Protein AF-A0A932HRV7-F1 (afdb_monomer_lite)

Structure (mmCIF, N/CA/C/O backbone):
data_AF-A0A932HRV7-F1
#
_entry.id   AF-A0A932HRV7-F1
#
loop_
_atom_site.group_PDB
_atom_site.id
_atom_site.type_symbol
_atom_site.label_atom_id
_atom_site.label_alt_id
_atom_site.label_comp_id
_atom_site.label_asym_id
_atom_site.label_entity_id
_atom_site.label_seq_id
_atom_site.pdbx_PDB_ins_code
_atom_site.Cartn_x
_atom_site.Cartn_y
_atom_site.Cartn_z
_atom_site.occupancy
_atom_site.B_iso_or_equiv
_atom_site.auth_seq_id
_atom_site.auth_comp_id
_atom_site.auth_asym_id
_atom_site.auth_atom_id
_atom_site.pdbx_PDB_model_num
ATOM 1 N N . MET A 1 1 ? 27.704 -60.668 31.002 1.00 41.03 1 MET A N 1
ATOM 2 C CA . MET A 1 1 ? 28.162 -60.259 29.652 1.00 41.03 1 MET A CA 1
ATOM 3 C C . MET A 1 1 ? 26.976 -60.479 28.718 1.00 41.03 1 MET A C 1
ATOM 5 O O . MET A 1 1 ? 26.581 -61.619 28.575 1.00 41.03 1 MET A O 1
ATOM 9 N N . ARG A 1 2 ? 26.228 -59.488 28.225 1.00 37.44 2 ARG A N 1
ATOM 10 C CA . ARG A 1 2 ? 26.563 -58.212 27.566 1.00 37.44 2 ARG A CA 1
ATOM 11 C C . ARG A 1 2 ? 25.611 -57.104 28.062 1.00 37.44 2 ARG A C 1
ATOM 13 O O . ARG A 1 2 ? 24.421 -57.351 28.184 1.00 37.44 2 ARG A O 1
ATOM 20 N N . LEU A 1 3 ? 26.151 -56.048 28.670 1.00 34.12 3 LEU A N 1
ATOM 21 C CA . LEU A 1 3 ? 26.349 -54.685 28.135 1.00 34.12 3 LEU A CA 1
ATOM 22 C C . LEU A 1 3 ? 25.067 -53.930 27.733 1.00 34.12 3 LEU A C 1
ATOM 24 O O . LEU A 1 3 ? 24.557 -54.061 26.626 1.00 34.12 3 LEU A O 1
ATOM 28 N N . SER A 1 4 ? 24.642 -53.095 28.687 1.00 37.41 4 SER A N 1
ATOM 29 C CA . SER A 1 4 ? 23.818 -51.896 28.537 1.00 37.41 4 SER A CA 1
ATOM 30 C C . SER A 1 4 ? 24.543 -50.855 27.676 1.00 37.41 4 SER A C 1
ATOM 32 O O . SER A 1 4 ? 25.735 -50.623 27.880 1.00 37.41 4 SER A O 1
ATOM 34 N N . PHE A 1 5 ? 23.824 -50.211 26.756 1.00 36.81 5 PHE A N 1
ATOM 35 C CA . PHE A 1 5 ? 24.281 -49.004 26.070 1.00 36.81 5 PHE A CA 1
ATOM 36 C C . PHE A 1 5 ? 23.293 -47.869 26.332 1.00 36.81 5 PHE A C 1
ATOM 38 O O . PHE A 1 5 ? 22.259 -47.744 25.682 1.00 36.81 5 PHE A O 1
ATOM 45 N N . ILE A 1 6 ? 23.660 -47.040 27.305 1.00 42.03 6 ILE A N 1
ATOM 46 C CA . ILE A 1 6 ? 23.176 -45.672 27.492 1.00 42.03 6 ILE A CA 1
ATOM 47 C C . ILE A 1 6 ? 23.583 -44.878 26.246 1.00 42.03 6 ILE A C 1
ATOM 49 O O . ILE A 1 6 ? 24.764 -44.875 25.901 1.00 42.03 6 ILE A O 1
ATOM 53 N N . HIS A 1 7 ? 22.639 -44.210 25.579 1.00 36.66 7 HIS A N 1
ATOM 54 C CA . HIS A 1 7 ? 22.965 -43.195 24.578 1.00 36.66 7 HIS A CA 1
ATOM 55 C C . HIS A 1 7 ? 22.488 -41.816 25.026 1.00 36.66 7 HIS A C 1
ATOM 57 O O . HIS A 1 7 ? 21.349 -41.601 25.434 1.00 36.66 7 HIS A O 1
ATOM 63 N N . ILE A 1 8 ? 23.478 -40.937 24.986 1.00 40.72 8 ILE A N 1
ATOM 64 C CA . ILE A 1 8 ? 23.584 -39.561 25.444 1.00 40.72 8 ILE A CA 1
ATOM 65 C C . ILE A 1 8 ? 22.616 -38.630 24.702 1.00 40.72 8 ILE A C 1
ATOM 67 O O . ILE A 1 8 ? 22.466 -38.699 23.485 1.00 40.72 8 ILE A O 1
ATOM 71 N N . LEU A 1 9 ? 22.013 -37.719 25.465 1.00 33.16 9 LEU A N 1
ATOM 72 C CA . LEU A 1 9 ? 21.286 -36.545 24.993 1.00 33.16 9 LEU A CA 1
ATOM 73 C C . LEU A 1 9 ? 22.275 -35.548 24.358 1.00 33.16 9 LEU A C 1
ATOM 75 O O . LEU A 1 9 ? 23.215 -35.124 25.029 1.00 33.16 9 LEU A O 1
ATOM 79 N N . ILE A 1 10 ? 22.051 -35.126 23.110 1.00 40.44 10 ILE A N 1
ATOM 80 C CA . ILE A 1 10 ? 22.691 -33.925 22.548 1.00 40.44 10 ILE A CA 1
ATOM 81 C C . ILE A 1 10 ? 21.598 -32.900 22.261 1.00 40.44 10 ILE A C 1
ATOM 83 O O . ILE A 1 10 ? 20.776 -33.068 21.364 1.00 40.44 10 ILE A O 1
ATOM 87 N N . VAL A 1 11 ? 21.600 -31.836 23.060 1.00 38.78 11 VAL A N 1
ATOM 88 C CA . VAL A 1 11 ? 20.807 -30.626 22.849 1.00 38.78 11 VAL A CA 1
ATOM 89 C C . VAL A 1 11 ? 21.551 -29.771 21.827 1.00 38.78 11 VAL A C 1
ATOM 91 O O . VAL A 1 11 ? 22.621 -29.250 22.134 1.00 38.78 11 VAL A O 1
ATOM 94 N N . PHE A 1 12 ? 21.000 -29.596 20.626 1.00 40.28 12 PHE A N 1
ATOM 95 C CA . PHE A 1 12 ? 21.433 -28.517 19.739 1.00 40.28 12 PHE A CA 1
ATOM 96 C C . PHE A 1 12 ? 20.556 -27.291 19.986 1.00 40.28 12 PHE A C 1
ATOM 98 O O . PHE A 1 12 ? 19.442 -27.175 19.480 1.00 40.28 12 PHE A O 1
ATOM 105 N N . SER A 1 13 ? 21.091 -26.377 20.796 1.00 42.91 13 SER A N 1
ATOM 106 C CA . SER A 1 13 ? 20.715 -24.968 20.764 1.00 42.91 13 SER A CA 1
ATOM 107 C C . SER A 1 13 ? 21.171 -24.397 19.423 1.00 42.91 13 SER A C 1
ATOM 109 O O . SER A 1 13 ? 22.366 -24.204 19.208 1.00 42.91 13 SER A O 1
ATOM 111 N N . ASN A 1 14 ? 20.228 -24.147 18.517 1.00 35.28 14 ASN A N 1
ATOM 112 C CA . ASN A 1 14 ? 20.452 -23.276 17.372 1.00 35.28 14 ASN A CA 1
ATOM 113 C C . ASN A 1 14 ? 19.801 -21.930 17.681 1.00 35.28 14 ASN A C 1
ATOM 115 O O . ASN A 1 14 ? 18.660 -21.663 17.313 1.00 35.28 14 ASN A O 1
ATOM 119 N N . ILE A 1 15 ? 20.562 -21.083 18.373 1.00 49.09 15 ILE A N 1
ATOM 120 C CA . ILE A 1 15 ? 20.409 -19.634 18.276 1.00 49.09 15 ILE A CA 1
ATOM 121 C C . ILE A 1 15 ? 20.825 -19.282 16.845 1.00 49.09 15 ILE A C 1
ATOM 123 O O . ILE A 1 15 ? 22.014 -19.146 16.559 1.00 49.09 15 ILE A O 1
ATOM 127 N N . LEU A 1 16 ? 19.859 -19.195 15.925 1.00 43.19 16 LEU A N 1
ATOM 128 C CA . LEU A 1 16 ? 20.092 -18.495 14.668 1.00 43.19 16 LEU A CA 1
ATOM 129 C C . LEU A 1 16 ? 19.888 -17.003 14.906 1.00 43.19 16 LEU A C 1
ATOM 131 O O . LEU A 1 16 ? 18.821 -16.533 15.291 1.00 43.19 16 LEU A O 1
ATOM 135 N N . SER A 1 17 ? 20.981 -16.295 14.675 1.00 48.59 17 SER A N 1
ATOM 136 C CA . SER A 1 17 ? 21.133 -14.856 14.675 1.00 48.59 17 SER A CA 1
ATOM 137 C C . SER A 1 17 ? 20.094 -14.148 13.805 1.00 48.59 17 SER A C 1
ATOM 139 O O . SER A 1 17 ? 20.155 -14.192 12.576 1.00 48.59 17 SER A O 1
ATOM 141 N N . GLY A 1 18 ? 19.228 -13.386 14.452 1.00 43.19 18 GLY A N 1
ATOM 142 C CA . GLY A 1 18 ? 18.680 -12.151 13.921 1.00 43.19 18 GLY A CA 1
ATOM 143 C C . GLY A 1 18 ? 18.801 -11.136 15.041 1.00 43.19 18 GLY A C 1
ATOM 144 O O . GLY A 1 18 ? 18.287 -11.361 16.128 1.00 43.19 18 GLY A O 1
ATOM 145 N N . GLN A 1 19 ? 19.556 -10.063 14.835 1.00 41.31 19 GLN A N 1
ATOM 146 C CA . GLN A 1 19 ? 19.488 -8.910 15.723 1.00 41.31 19 GLN A CA 1
ATOM 147 C C . GLN A 1 19 ? 18.053 -8.382 15.658 1.00 41.31 19 GLN A C 1
ATOM 149 O O . GLN A 1 19 ? 17.710 -7.648 14.729 1.00 41.31 19 GLN A O 1
ATOM 154 N N . ASP A 1 20 ? 17.225 -8.776 16.623 1.00 39.19 20 ASP A N 1
ATOM 155 C CA . ASP A 1 20 ? 15.957 -8.126 16.908 1.00 39.19 20 ASP A CA 1
ATOM 156 C C . ASP A 1 20 ? 16.284 -6.671 17.231 1.00 39.19 20 ASP A C 1
ATOM 158 O O . ASP A 1 20 ? 16.658 -6.307 18.349 1.00 39.19 20 ASP A O 1
ATOM 162 N N . ARG A 1 21 ? 16.202 -5.807 16.215 1.00 47.66 21 ARG A N 1
ATOM 163 C CA . ARG A 1 21 ? 16.098 -4.371 16.440 1.00 47.66 21 ARG A CA 1
ATOM 164 C C . ARG A 1 21 ? 14.818 -4.240 17.241 1.00 47.66 21 ARG A C 1
ATOM 166 O O . ARG A 1 21 ? 13.751 -4.384 16.654 1.00 47.66 21 ARG A O 1
ATOM 173 N N . VAL A 1 22 ? 14.934 -4.061 18.559 1.00 46.44 22 VAL A N 1
ATOM 174 C CA . VAL A 1 22 ? 13.803 -3.867 19.470 1.00 46.44 22 VAL A CA 1
ATOM 175 C C . VAL A 1 22 ? 12.969 -2.734 18.896 1.00 46.44 22 VAL A C 1
ATOM 177 O O . VAL A 1 22 ? 13.271 -1.551 19.055 1.00 46.44 22 VAL A O 1
ATOM 180 N N . HIS A 1 23 ? 11.950 -3.110 18.140 1.00 52.62 23 HIS A N 1
ATOM 181 C CA . HIS A 1 23 ? 10.980 -2.186 17.633 1.00 52.62 23 HIS A CA 1
ATOM 182 C C . HIS A 1 23 ? 10.103 -1.908 18.836 1.00 52.62 23 HIS A C 1
ATOM 184 O O . HIS A 1 23 ? 9.359 -2.780 19.272 1.00 52.62 23 HIS A O 1
ATOM 190 N N . ARG A 1 24 ? 10.313 -0.751 19.468 1.00 57.44 24 ARG A N 1
ATOM 191 C CA . ARG A 1 24 ? 9.571 -0.357 20.661 1.00 57.44 24 ARG A CA 1
ATOM 192 C C . ARG A 1 24 ? 8.092 -0.296 20.285 1.00 57.44 24 ARG A C 1
ATOM 194 O O . ARG A 1 24 ? 7.644 0.697 19.723 1.00 57.44 24 ARG A O 1
ATOM 201 N N . SER A 1 25 ? 7.363 -1.373 20.538 1.00 59.09 25 SER A N 1
ATOM 202 C CA . SER A 1 25 ? 5.916 -1.410 20.436 1.00 59.09 25 SER A CA 1
ATOM 203 C C . SER A 1 25 ? 5.322 -0.831 21.718 1.00 59.09 25 SER A C 1
ATOM 205 O O . SER A 1 25 ? 5.885 -0.988 22.806 1.00 59.09 25 SER A O 1
ATOM 207 N N . THR A 1 26 ? 4.189 -0.146 21.614 1.00 69.00 26 THR A N 1
ATOM 208 C CA . THR A 1 26 ? 3.344 0.163 22.770 1.00 69.00 26 THR A CA 1
ATOM 209 C C . THR A 1 26 ? 2.849 -1.148 23.408 1.00 69.00 26 THR A C 1
ATOM 211 O O . THR A 1 26 ? 2.988 -2.214 22.797 1.00 69.00 26 THR A O 1
ATOM 214 N N . PRO A 1 27 ? 2.261 -1.117 24.620 1.00 64.25 27 PRO A N 1
ATOM 215 C CA . PRO A 1 27 ? 1.633 -2.300 25.222 1.00 64.25 27 PRO A CA 1
ATOM 216 C C . PRO A 1 27 ? 0.632 -3.015 24.298 1.00 64.25 27 PRO A C 1
ATOM 218 O O . PRO A 1 27 ? 0.443 -4.220 24.418 1.00 64.25 27 PRO A O 1
ATOM 221 N N . ASP A 1 28 ? 0.069 -2.287 23.332 1.00 75.75 28 ASP A N 1
ATOM 222 C CA . ASP A 1 28 ? -0.905 -2.787 22.361 1.00 75.75 28 ASP A CA 1
ATOM 223 C C . ASP A 1 28 ? -0.258 -3.345 21.075 1.00 75.75 28 ASP A C 1
ATOM 225 O O . ASP A 1 28 ? -0.951 -3.625 20.099 1.00 75.75 28 ASP A O 1
ATOM 229 N N . GLY A 1 29 ? 1.073 -3.481 21.035 1.00 85.81 29 GLY A N 1
ATOM 230 C CA . GLY A 1 29 ? 1.811 -4.004 19.880 1.00 85.81 29 GLY A CA 1
ATOM 231 C C . GLY A 1 29 ? 2.031 -2.992 18.749 1.00 85.81 29 GLY A C 1
ATOM 232 O O . GLY A 1 29 ? 2.619 -3.342 17.728 1.00 85.81 29 GLY A O 1
ATOM 233 N N . ILE A 1 30 ? 1.607 -1.736 18.918 1.00 88.94 30 ILE A N 1
ATOM 234 C CA . ILE A 1 30 ? 1.698 -0.702 17.880 1.00 88.94 30 ILE A CA 1
ATOM 235 C C . ILE A 1 30 ? 3.108 -0.085 17.874 1.00 88.94 30 ILE A C 1
ATOM 237 O O . ILE A 1 30 ? 3.586 0.328 18.932 1.00 88.94 30 ILE A O 1
ATOM 241 N N . PRO A 1 31 ? 3.781 0.027 16.715 1.00 90.69 31 PRO A N 1
ATOM 242 C CA . PRO A 1 31 ? 5.024 0.778 16.551 1.00 90.69 31 PRO A CA 1
ATOM 243 C C . PRO A 1 31 ? 5.007 2.160 17.212 1.00 90.69 31 PRO A C 1
ATOM 245 O O . PRO A 1 31 ? 4.150 2.982 16.899 1.00 90.69 31 PRO A O 1
ATOM 248 N N . ALA A 1 32 ? 5.987 2.468 18.068 1.00 90.06 32 ALA A N 1
ATOM 249 C CA . ALA A 1 32 ? 6.081 3.793 18.692 1.00 90.06 32 ALA A CA 1
ATOM 250 C C . ALA A 1 32 ? 6.315 4.937 17.686 1.00 90.06 32 ALA A C 1
ATOM 252 O O . ALA A 1 32 ? 6.085 6.095 18.023 1.00 90.06 32 ALA A O 1
ATOM 253 N N . ASP A 1 33 ? 6.796 4.629 16.479 1.00 89.88 33 ASP A N 1
ATOM 254 C CA . ASP A 1 33 ? 7.017 5.598 15.405 1.00 89.88 33 ASP A CA 1
ATOM 255 C C . ASP A 1 33 ? 5.954 5.539 14.297 1.00 89.88 33 ASP A C 1
ATOM 257 O O . ASP A 1 33 ? 6.141 6.175 13.263 1.00 89.88 33 ASP A O 1
ATOM 261 N N . LEU A 1 34 ? 4.853 4.801 14.488 1.00 91.00 34 LEU A N 1
ATOM 262 C CA . LEU A 1 34 ? 3.672 4.941 13.637 1.00 91.00 34 LEU A CA 1
ATOM 263 C C . LEU A 1 34 ? 2.926 6.226 14.039 1.00 91.00 34 LEU A C 1
ATOM 265 O O . LEU A 1 34 ? 2.446 6.309 15.173 1.00 91.00 34 LEU A O 1
ATOM 269 N N . PRO A 1 35 ? 2.779 7.219 13.142 1.00 88.62 35 PRO A N 1
ATOM 270 C CA . PRO A 1 35 ? 1.944 8.380 13.416 1.00 88.62 35 PRO A CA 1
ATOM 271 C C . PRO A 1 35 ? 0.482 7.945 13.550 1.00 88.62 35 PRO A C 1
ATOM 273 O O . PRO A 1 35 ? -0.074 7.354 12.625 1.00 88.62 35 PRO A O 1
ATOM 276 N N . LEU A 1 36 ? -0.138 8.242 14.693 1.00 89.94 36 LEU A N 1
ATOM 277 C CA . LEU A 1 36 ? -1.551 7.956 14.934 1.00 89.94 36 LEU A CA 1
ATOM 278 C C . LEU A 1 36 ? -2.403 9.208 14.692 1.00 89.94 36 LEU A C 1
ATOM 280 O O . LEU A 1 36 ? -1.989 10.308 15.073 1.00 89.94 36 LEU A O 1
ATOM 284 N N . PRO A 1 37 ? -3.592 9.070 14.082 1.00 90.00 37 PRO A N 1
ATOM 285 C CA . PRO A 1 37 ? -4.505 10.188 13.918 1.00 90.00 37 PRO A CA 1
ATOM 286 C C . PRO A 1 37 ? -5.092 10.620 15.266 1.00 90.00 37 PRO A C 1
ATOM 288 O O . PRO A 1 37 ? -5.396 9.798 16.130 1.00 90.00 37 PRO A O 1
ATOM 291 N N . THR A 1 38 ? -5.333 11.921 15.410 1.00 90.88 38 THR A N 1
ATOM 292 C CA . THR A 1 38 ? -6.146 12.462 16.505 1.00 90.88 38 THR A CA 1
ATOM 293 C C . THR A 1 38 ? -7.578 12.633 16.018 1.00 90.88 38 THR A C 1
ATOM 295 O O . THR A 1 38 ? -7.842 13.451 15.136 1.00 90.88 38 THR A O 1
ATOM 298 N N . ILE A 1 39 ? -8.519 11.898 16.609 1.00 89.19 39 ILE A N 1
ATOM 299 C CA . ILE A 1 39 ? -9.945 12.059 16.311 1.00 89.19 39 ILE A CA 1
ATOM 300 C C . ILE A 1 39 ? -10.475 13.291 17.051 1.00 89.19 39 ILE A C 1
ATOM 302 O O . ILE A 1 39 ? -10.635 13.281 18.268 1.00 89.19 39 ILE A O 1
ATOM 306 N N . THR A 1 40 ? -10.747 14.370 16.316 1.00 92.19 40 THR A N 1
ATOM 307 C CA . THR A 1 40 ? -11.280 15.630 16.873 1.00 92.19 40 THR A CA 1
ATOM 308 C C . THR A 1 40 ? -12.804 15.701 16.843 1.00 92.19 40 THR A C 1
ATOM 310 O O . THR A 1 40 ? -13.409 16.547 17.497 1.00 92.19 40 THR A O 1
ATOM 313 N N . THR A 1 41 ? -13.457 14.833 16.072 1.00 89.00 41 THR A N 1
ATOM 314 C CA . THR A 1 41 ? -14.915 14.731 15.989 1.00 89.00 41 THR A CA 1
ATOM 315 C C . THR A 1 41 ? -15.288 13.289 15.687 1.00 89.00 41 THR A C 1
ATOM 317 O O . THR A 1 41 ? -14.872 12.747 14.669 1.00 89.00 41 THR A O 1
ATOM 320 N N . LEU A 1 42 ? -16.103 12.688 16.554 1.00 85.38 42 LEU A N 1
ATOM 321 C CA . LEU A 1 42 ? -16.666 11.355 16.363 1.00 85.38 42 LEU A CA 1
ATOM 322 C C . LEU A 1 42 ? -18.194 11.474 16.353 1.00 85.38 42 LEU A C 1
ATOM 324 O O . LEU A 1 42 ? -18.798 11.944 17.317 1.00 85.38 42 LEU A O 1
ATOM 328 N N . LYS A 1 43 ? -18.812 11.104 15.233 1.00 87.38 43 LYS A N 1
ATOM 329 C CA . LYS A 1 43 ? -20.270 11.070 15.032 1.00 87.38 43 LYS A CA 1
ATOM 330 C C . LYS A 1 43 ? -20.661 9.688 14.509 1.00 87.38 43 LYS A C 1
ATOM 332 O O . LYS A 1 43 ? -19.809 8.817 14.381 1.00 87.38 43 LYS A O 1
ATOM 337 N N . SER A 1 44 ? -21.938 9.490 14.183 1.00 86.31 44 SER A N 1
ATOM 338 C CA . SER A 1 44 ? -22.352 8.316 13.411 1.00 86.31 44 SER A CA 1
ATOM 339 C C . SER A 1 44 ? -21.690 8.369 12.028 1.00 86.31 44 SER A C 1
ATOM 341 O O . SER A 1 44 ? -22.015 9.233 11.213 1.00 86.31 44 SER A O 1
ATOM 343 N N . THR A 1 45 ? -20.706 7.499 11.810 1.00 82.56 45 THR A N 1
ATOM 344 C CA . THR A 1 45 ? -20.051 7.264 10.518 1.00 82.56 45 THR A CA 1
ATOM 345 C C . THR A 1 45 ? -20.622 6.000 9.884 1.00 82.56 45 THR A C 1
ATOM 347 O O . THR A 1 45 ? -21.234 5.180 10.569 1.00 82.56 45 THR A O 1
ATOM 350 N N . ALA A 1 46 ? -20.410 5.823 8.579 1.00 87.06 46 ALA A N 1
ATOM 351 C CA . ALA A 1 46 ? -20.643 4.525 7.957 1.00 87.06 46 ALA A CA 1
ATOM 352 C C . ALA A 1 46 ? -19.762 3.452 8.623 1.00 87.06 46 ALA A C 1
ATOM 354 O O . ALA A 1 46 ? -18.676 3.751 9.132 1.00 87.06 46 ALA A O 1
ATOM 355 N N . GLU A 1 47 ? -20.232 2.207 8.632 1.00 89.31 47 GLU A N 1
ATOM 356 C CA . GLU A 1 47 ? -19.398 1.072 9.023 1.00 89.31 47 GLU A CA 1
ATOM 357 C C . GLU A 1 47 ? -18.257 0.876 8.018 1.00 89.31 47 GLU A C 1
ATOM 359 O O . GLU A 1 47 ? -18.400 1.185 6.833 1.00 89.31 47 GLU A O 1
ATOM 364 N N . GLY A 1 48 ? -17.127 0.348 8.490 1.00 91.75 48 GLY A N 1
ATOM 365 C CA . GLY A 1 48 ? -16.014 -0.026 7.628 1.00 91.75 48 GLY A CA 1
ATOM 366 C C . GLY A 1 48 ? -14.650 0.297 8.217 1.00 91.75 48 GLY A C 1
ATOM 367 O O . GLY A 1 48 ? -14.480 0.451 9.428 1.00 91.75 48 GLY A O 1
ATOM 368 N N . TYR A 1 49 ? -13.680 0.367 7.312 1.00 95.38 49 TYR A N 1
ATOM 369 C CA . TYR A 1 49 ? -12.281 0.616 7.610 1.00 95.38 49 TYR A CA 1
ATOM 370 C C . TYR A 1 49 ? -11.756 1.785 6.784 1.00 95.38 49 TYR A C 1
ATOM 372 O O . TYR A 1 49 ? -12.217 2.036 5.670 1.00 95.38 49 TYR A O 1
ATOM 380 N N . ILE A 1 50 ? -10.748 2.463 7.320 1.00 95.56 50 ILE A N 1
ATOM 381 C CA . ILE A 1 50 ? -10.045 3.551 6.644 1.00 95.56 50 ILE A CA 1
ATOM 382 C C . ILE A 1 50 ? -8.682 3.025 6.208 1.00 95.56 50 ILE A C 1
ATOM 384 O O . ILE A 1 50 ? -7.856 2.672 7.049 1.00 95.56 50 ILE A O 1
ATOM 388 N N . PHE A 1 51 ? -8.445 2.990 4.901 1.00 97.12 51 PHE A N 1
ATOM 389 C CA . PHE A 1 51 ? -7.171 2.592 4.307 1.00 97.12 51 PHE A CA 1
ATOM 390 C C . PHE A 1 51 ? -6.327 3.838 4.070 1.00 97.12 51 PHE A C 1
ATOM 392 O O . PHE A 1 51 ? -6.801 4.809 3.481 1.00 97.12 51 PHE A O 1
ATOM 399 N N . ALA A 1 52 ? -5.093 3.833 4.564 1.00 96.50 52 ALA A N 1
ATOM 400 C CA . ALA A 1 52 ? -4.206 4.976 4.445 1.00 96.50 52 ALA A CA 1
ATOM 401 C C . ALA A 1 52 ? -2.757 4.545 4.243 1.00 96.50 52 ALA A C 1
ATOM 403 O O . ALA A 1 52 ? -2.217 3.721 4.984 1.00 96.50 52 ALA A O 1
ATOM 404 N N . ALA A 1 53 ? -2.102 5.179 3.278 1.00 96.00 53 ALA A N 1
ATOM 405 C CA . ALA A 1 53 ? -0.657 5.276 3.284 1.00 96.00 53 ALA A CA 1
ATOM 406 C C . ALA A 1 53 ? -0.280 6.485 4.148 1.00 96.00 53 ALA A C 1
ATOM 408 O O . ALA A 1 53 ? -0.817 7.576 3.964 1.00 96.00 53 ALA A O 1
ATOM 409 N N . VAL A 1 54 ? 0.630 6.290 5.095 1.00 95.00 54 VAL A N 1
ATOM 410 C CA . VAL A 1 54 ? 1.228 7.348 5.910 1.00 95.00 54 VAL A CA 1
ATOM 411 C C . VAL A 1 54 ? 2.634 7.585 5.356 1.00 95.00 54 VAL A C 1
ATOM 413 O O . VAL A 1 54 ? 3.575 6.906 5.786 1.00 95.00 54 VAL A O 1
ATOM 416 N N . PRO A 1 55 ? 2.782 8.463 4.344 1.00 91.12 55 PRO A N 1
ATOM 417 C CA . PRO A 1 55 ? 4.061 8.692 3.699 1.00 91.12 55 PRO A CA 1
ATOM 418 C C . PRO A 1 55 ? 5.004 9.458 4.623 1.00 91.12 55 PRO A C 1
ATOM 420 O O . PRO A 1 55 ? 4.597 10.330 5.393 1.00 91.12 55 PRO A O 1
ATOM 423 N N . TYR A 1 56 ? 6.292 9.180 4.477 1.00 87.00 56 TYR A N 1
ATOM 424 C CA . TYR A 1 56 ? 7.358 9.984 5.047 1.00 87.00 56 TYR A CA 1
ATOM 425 C C . TYR A 1 56 ? 8.175 10.616 3.918 1.00 87.00 56 TYR A C 1
ATOM 427 O O . TYR A 1 56 ? 8.836 9.918 3.148 1.00 87.00 56 TYR A O 1
ATOM 435 N N . TRP A 1 57 ? 8.120 11.945 3.814 1.00 83.06 57 TRP A N 1
ATOM 436 C CA . TRP A 1 57 ? 8.822 12.728 2.793 1.00 83.06 57 TRP A CA 1
ATOM 437 C C . TRP A 1 57 ? 10.185 13.183 3.325 1.00 83.06 57 TRP A C 1
ATOM 439 O O . TRP A 1 57 ? 10.379 14.334 3.708 1.00 83.06 57 TRP A O 1
ATOM 449 N N . GLY A 1 58 ? 11.120 12.239 3.421 1.00 79.25 58 GLY A N 1
ATOM 450 C CA . GLY A 1 58 ? 12.462 12.452 3.959 1.00 79.25 58 GLY A CA 1
ATOM 451 C C . GLY A 1 58 ? 13.176 11.128 4.221 1.00 79.25 58 GLY A C 1
ATOM 452 O O . GLY A 1 58 ? 12.819 10.094 3.6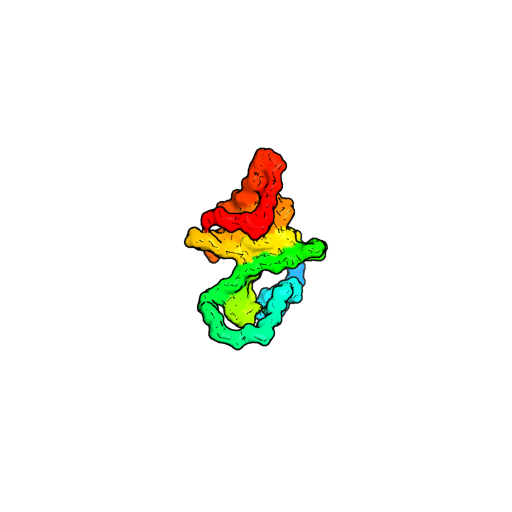64 1.00 79.25 58 GLY A O 1
ATOM 453 N N . THR A 1 59 ? 14.169 11.127 5.108 1.00 68.62 59 THR A N 1
ATOM 454 C CA . THR A 1 59 ? 14.805 9.890 5.583 1.00 68.62 59 THR A CA 1
ATOM 455 C C . THR A 1 59 ? 13.977 9.258 6.701 1.00 68.62 59 THR A C 1
ATOM 457 O O . THR A 1 59 ? 14.099 9.644 7.863 1.00 68.62 59 THR A O 1
ATOM 460 N N . GLY A 1 60 ? 13.120 8.299 6.364 1.00 74.44 60 GLY A N 1
ATOM 461 C CA . GLY A 1 60 ? 12.271 7.608 7.331 1.00 74.44 60 GLY A CA 1
ATOM 462 C C . GLY A 1 60 ? 11.495 6.464 6.693 1.00 74.44 60 GLY A C 1
ATOM 463 O O . GLY A 1 60 ? 11.653 6.178 5.510 1.00 74.44 60 GLY A O 1
ATOM 464 N N . ASN A 1 61 ? 10.675 5.793 7.496 1.00 85.12 61 ASN A N 1
ATOM 465 C CA . ASN A 1 61 ? 9.824 4.706 7.022 1.00 85.12 61 ASN A CA 1
ATOM 466 C C . ASN A 1 61 ? 8.412 5.237 6.803 1.00 85.12 61 ASN A C 1
ATOM 468 O O . ASN A 1 61 ? 7.948 6.069 7.582 1.00 85.12 61 ASN A O 1
ATOM 472 N N . SER A 1 62 ? 7.729 4.725 5.785 1.00 93.62 62 SER A N 1
ATOM 473 C CA . SER A 1 62 ? 6.287 4.939 5.644 1.00 93.62 62 SER A CA 1
ATOM 474 C C . SER A 1 62 ? 5.522 3.769 6.243 1.00 93.62 62 SER A C 1
ATOM 476 O O . SER A 1 62 ? 6.102 2.746 6.623 1.00 93.62 62 SER A O 1
ATOM 478 N N . TYR A 1 63 ? 4.211 3.933 6.361 1.00 96.88 63 TYR A N 1
ATOM 479 C CA . TYR A 1 63 ? 3.326 2.873 6.816 1.00 96.88 63 TYR A CA 1
ATOM 480 C C . TYR A 1 63 ? 2.143 2.716 5.870 1.00 96.88 63 TYR A C 1
ATOM 482 O O . TYR A 1 63 ? 1.553 3.700 5.438 1.00 96.88 63 TYR A O 1
ATOM 490 N N . LEU A 1 64 ? 1.765 1.473 5.593 1.00 97.81 64 LEU A N 1
ATOM 491 C CA . LEU A 1 64 ? 0.427 1.135 5.111 1.00 97.81 64 LEU A CA 1
ATOM 492 C C . LEU A 1 64 ? -0.407 0.797 6.341 1.00 97.81 64 LEU A C 1
ATOM 494 O O . LEU A 1 64 ? 0.027 -0.033 7.140 1.00 97.81 64 LEU A O 1
ATOM 498 N N . VAL A 1 65 ? -1.553 1.442 6.529 1.00 97.75 65 VAL A N 1
ATOM 499 C CA . VAL A 1 65 ? -2.357 1.314 7.749 1.00 97.75 65 VAL A CA 1
ATOM 500 C C . VAL A 1 65 ? -3.825 1.150 7.399 1.00 97.75 65 VAL A C 1
ATOM 502 O O . VAL A 1 65 ? -4.338 1.804 6.491 1.00 97.75 65 VAL A O 1
ATOM 505 N N . ILE A 1 66 ? -4.497 0.278 8.144 1.00 97.62 66 ILE A N 1
ATOM 506 C CA . ILE A 1 66 ? -5.952 0.169 8.157 1.00 97.62 66 ILE A CA 1
ATOM 507 C C . ILE A 1 66 ? -6.409 0.565 9.553 1.00 97.62 66 ILE A C 1
ATOM 509 O O . ILE A 1 66 ? -5.980 -0.048 10.533 1.00 97.62 66 ILE A O 1
ATOM 513 N N . TYR A 1 67 ? -7.262 1.577 9.641 1.00 95.75 67 TYR A N 1
ATOM 514 C CA . TYR A 1 67 ? -7.874 2.015 10.890 1.00 95.75 67 TYR A CA 1
ATOM 515 C C . TYR A 1 67 ? -9.326 1.548 10.974 1.00 95.75 67 TYR A C 1
ATOM 517 O O . TYR A 1 67 ? -10.019 1.473 9.957 1.00 95.75 67 TYR A O 1
ATOM 525 N N . ASP A 1 68 ? -9.796 1.277 12.188 1.00 93.25 68 ASP A N 1
ATOM 526 C CA . ASP A 1 68 ? -11.230 1.252 12.469 1.00 93.25 68 ASP A CA 1
ATOM 527 C C . ASP A 1 68 ? -11.816 2.678 12.546 1.00 93.25 68 ASP A C 1
ATOM 529 O O . ASP A 1 68 ? -11.103 3.684 12.474 1.00 93.25 68 ASP A O 1
ATOM 533 N N . ASN A 1 69 ? -13.133 2.771 12.738 1.00 91.31 69 ASN A N 1
ATOM 534 C CA . ASN A 1 69 ? -13.847 4.048 12.856 1.00 91.31 69 ASN A CA 1
ATOM 535 C C . ASN A 1 69 ? -13.447 4.906 14.075 1.00 91.31 69 ASN A C 1
ATOM 537 O O . ASN A 1 69 ? -13.834 6.071 14.148 1.00 91.31 69 ASN A O 1
ATOM 541 N N . HIS A 1 70 ? -12.679 4.368 15.025 1.00 90.12 70 HIS A N 1
ATOM 542 C CA . HIS A 1 70 ? -12.156 5.100 16.181 1.00 90.12 70 HIS A CA 1
ATOM 543 C C . HIS A 1 70 ? -10.703 5.555 15.972 1.00 90.12 70 HIS A C 1
ATOM 545 O O . HIS A 1 70 ? -10.089 6.091 16.894 1.00 90.12 70 HIS A O 1
ATOM 551 N N . GLY A 1 71 ? -10.141 5.357 14.774 1.00 90.44 71 GLY A N 1
ATOM 552 C CA . GLY A 1 71 ? -8.751 5.689 14.471 1.00 90.44 71 GLY A CA 1
ATOM 553 C C . GLY A 1 71 ? -7.748 4.703 15.068 1.00 90.44 71 GLY A C 1
ATOM 554 O O . GLY A 1 71 ? -6.551 4.995 15.085 1.00 90.44 71 GLY A O 1
ATOM 555 N N . LYS A 1 72 ? -8.194 3.537 15.556 1.00 92.38 72 LYS A N 1
ATOM 556 C CA . LYS A 1 72 ? -7.297 2.493 16.053 1.00 92.38 72 LYS A CA 1
ATOM 557 C C . LYS A 1 72 ? -6.766 1.676 14.869 1.00 92.38 72 LYS A C 1
ATOM 559 O O . LYS A 1 72 ? -7.571 1.161 14.092 1.00 92.38 72 LYS A O 1
ATOM 564 N N . PRO A 1 73 ? -5.439 1.504 14.725 1.00 95.12 73 PRO A N 1
ATOM 565 C CA . PRO A 1 73 ? -4.886 0.600 13.724 1.00 95.12 73 PRO A CA 1
ATOM 566 C C . PRO A 1 73 ? -5.346 -0.842 13.972 1.00 95.12 73 PRO A C 1
ATOM 568 O O . PRO A 1 73 ? -5.151 -1.381 15.063 1.00 95.12 73 PRO A O 1
ATOM 571 N N . VAL A 1 74 ? -5.919 -1.474 12.950 1.00 95.38 74 VAL A N 1
ATOM 572 C CA . VAL A 1 74 ? -6.254 -2.910 12.924 1.00 95.38 74 VAL A CA 1
ATOM 573 C C . VAL A 1 74 ? -5.293 -3.711 12.042 1.00 95.38 74 VAL A C 1
ATOM 575 O O . VAL A 1 74 ? -5.163 -4.919 12.204 1.00 95.38 74 VAL A O 1
ATOM 578 N N . TYR A 1 75 ? -4.575 -3.027 11.150 1.00 96.06 75 TYR A N 1
ATOM 579 C CA . TYR A 1 75 ? -3.436 -3.542 10.397 1.00 96.06 75 TYR A CA 1
ATOM 580 C C . TYR A 1 75 ? -2.430 -2.414 10.196 1.00 96.06 75 TYR A C 1
ATOM 582 O O . TYR A 1 75 ? -2.815 -1.266 9.967 1.00 96.06 75 TYR A O 1
ATOM 590 N N . PHE A 1 76 ? -1.143 -2.742 10.236 1.00 96.62 76 PHE A N 1
ATOM 591 C CA . PHE A 1 76 ? -0.084 -1.832 9.832 1.00 96.62 76 PHE A CA 1
ATOM 592 C C . PHE A 1 76 ? 1.090 -2.607 9.236 1.00 96.62 76 PHE A C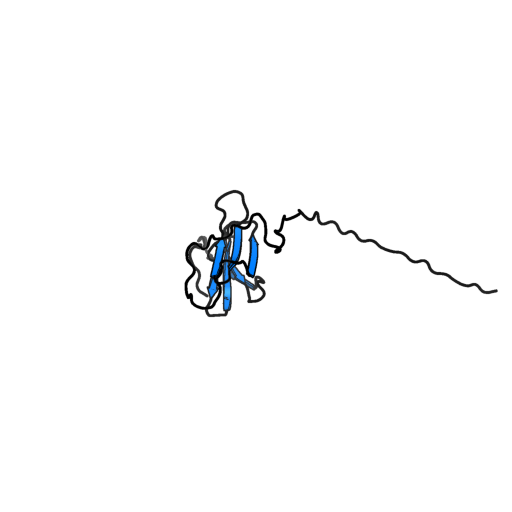 1
ATOM 594 O O . PHE A 1 76 ? 1.448 -3.691 9.697 1.00 96.62 76 PHE A O 1
ATOM 601 N N . LYS A 1 77 ? 1.736 -2.017 8.233 1.00 95.44 77 LYS A N 1
ATOM 602 C CA . LYS A 1 77 ? 2.971 -2.525 7.639 1.00 95.44 77 LYS A CA 1
ATOM 603 C C . LYS A 1 77 ? 3.938 -1.381 7.433 1.00 95.44 77 LYS A C 1
ATOM 605 O O . LYS A 1 77 ? 3.678 -0.467 6.654 1.00 95.44 77 LYS A O 1
ATOM 610 N N . LYS A 1 78 ? 5.067 -1.461 8.127 1.00 95.25 78 LYS A N 1
ATOM 611 C CA . LYS A 1 78 ? 6.192 -0.556 7.930 1.00 95.25 78 LYS A CA 1
ATOM 612 C C . LYS A 1 78 ? 6.840 -0.833 6.580 1.00 95.25 78 LYS A C 1
ATOM 614 O O . LYS A 1 78 ? 7.159 -1.985 6.282 1.00 95.25 78 LYS A O 1
ATOM 619 N N . THR A 1 79 ? 7.058 0.204 5.786 1.00 93.69 79 THR A N 1
ATOM 620 C CA . THR A 1 79 ? 7.722 0.109 4.485 1.00 93.69 79 THR A CA 1
ATOM 621 C C . THR A 1 79 ? 9.079 0.815 4.537 1.00 93.69 79 THR A C 1
ATOM 623 O O . THR A 1 79 ? 9.200 1.876 5.156 1.00 93.69 79 THR A O 1
ATOM 626 N N . PRO A 1 80 ? 10.122 0.239 3.912 1.00 89.69 80 PRO A N 1
ATOM 627 C CA . PRO A 1 80 ? 11.469 0.819 3.912 1.00 89.69 80 PRO A CA 1
ATOM 628 C C . PRO A 1 80 ? 11.593 2.063 3.016 1.00 89.69 80 PRO A C 1
ATOM 630 O O . PRO A 1 80 ? 12.626 2.726 3.019 1.00 89.69 80 PRO A O 1
ATOM 633 N N . SER A 1 81 ? 10.558 2.354 2.233 1.00 92.19 81 SER A N 1
ATOM 634 C CA . SER A 1 81 ? 10.460 3.428 1.252 1.00 92.19 81 SER A CA 1
ATOM 635 C C . SER A 1 81 ? 9.161 4.206 1.438 1.00 92.19 81 SER A C 1
ATOM 637 O O . SER A 1 81 ? 8.240 3.759 2.135 1.00 92.19 81 SER A O 1
ATOM 639 N N . THR A 1 82 ? 9.089 5.380 0.809 1.00 94.88 82 THR A N 1
ATOM 640 C CA . THR A 1 82 ? 7.853 6.155 0.740 1.00 94.88 82 THR A CA 1
ATOM 641 C C . THR A 1 82 ? 6.810 5.409 -0.080 1.00 94.88 82 THR A C 1
ATOM 643 O O . THR A 1 82 ? 7.074 5.036 -1.222 1.00 94.88 82 THR A O 1
A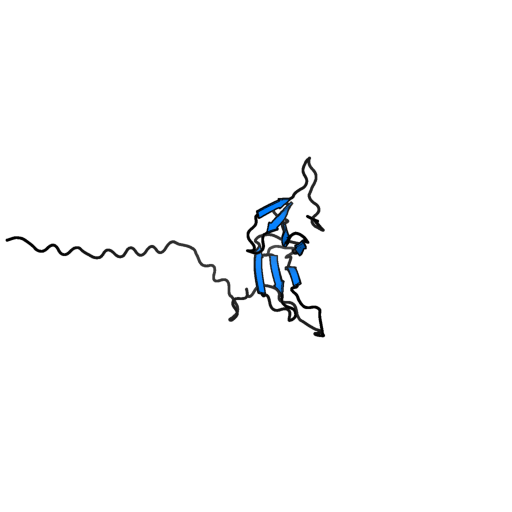TOM 646 N N . CYS A 1 83 ? 5.630 5.212 0.507 1.00 95.88 83 CYS A N 1
ATOM 647 C CA . CYS A 1 83 ? 4.487 4.615 -0.173 1.00 95.88 83 CYS A CA 1
ATOM 648 C C . CYS A 1 83 ? 3.275 5.548 -0.130 1.00 95.88 83 CYS A C 1
ATOM 650 O O . CYS A 1 83 ? 3.087 6.272 0.851 1.00 95.88 83 CYS A O 1
ATOM 652 N N . THR A 1 84 ? 2.449 5.498 -1.171 1.00 96.88 84 THR A N 1
ATOM 653 C CA . THR A 1 84 ? 1.215 6.288 -1.338 1.00 96.88 84 THR A CA 1
ATOM 654 C C . THR A 1 84 ? 0.075 5.418 -1.879 1.00 96.88 84 THR A C 1
ATOM 656 O O . THR A 1 84 ? 0.270 4.233 -2.143 1.00 96.88 84 THR A O 1
ATOM 659 N N . ASP A 1 85 ? -1.127 5.992 -1.990 1.00 96.94 85 ASP A N 1
ATOM 660 C CA . ASP A 1 85 ? -2.302 5.375 -2.632 1.00 96.94 85 ASP A CA 1
ATOM 661 C C . ASP A 1 85 ? -2.662 3.966 -2.110 1.00 96.94 85 ASP A C 1
ATOM 663 O O . ASP A 1 85 ? -2.913 3.036 -2.877 1.00 96.94 85 ASP A O 1
ATOM 667 N N . PHE A 1 86 ? -2.650 3.786 -0.780 1.00 98.00 86 PHE A N 1
ATOM 668 C CA . PHE A 1 86 ? -3.078 2.525 -0.171 1.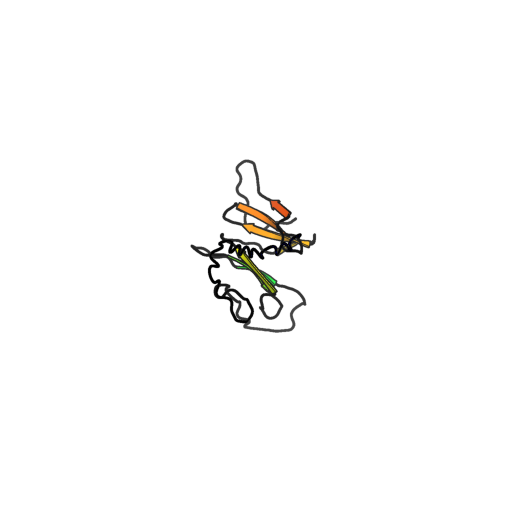00 98.00 86 PHE A CA 1
ATOM 669 C C . PHE A 1 86 ? -4.602 2.432 -0.108 1.00 98.00 86 PHE A C 1
ATOM 671 O O . PHE A 1 86 ? -5.226 3.107 0.714 1.00 98.00 86 PHE A O 1
ATOM 678 N N . LYS A 1 87 ? -5.199 1.585 -0.947 1.00 97.50 87 LYS A N 1
ATOM 679 C CA . LYS A 1 87 ? -6.658 1.448 -1.061 1.00 97.50 87 LYS A CA 1
ATOM 680 C C . LYS A 1 87 ? -7.089 0.047 -1.470 1.00 97.50 87 LYS A C 1
ATOM 682 O O . LYS A 1 87 ? -6.283 -0.724 -1.979 1.00 97.50 87 LYS A O 1
ATOM 687 N N . VAL A 1 88 ? -8.369 -0.252 -1.268 1.00 97.44 88 VAL A N 1
ATOM 688 C CA . VAL A 1 88 ? -9.047 -1.465 -1.751 1.00 97.44 88 VAL A CA 1
ATOM 689 C C . VAL A 1 88 ? -9.810 -1.169 -3.048 1.00 97.44 88 VAL A C 1
ATOM 691 O O . VAL A 1 88 ? -10.369 -0.083 -3.199 1.00 97.44 88 VAL A O 1
ATOM 694 N N . HIS A 1 89 ? -9.833 -2.127 -3.973 1.00 97.75 89 HIS A N 1
ATOM 695 C CA . HIS A 1 89 ? -10.539 -2.056 -5.260 1.00 97.75 89 HIS A CA 1
ATOM 696 C C . HIS A 1 89 ? -11.812 -2.906 -5.269 1.00 97.75 89 HIS A C 1
ATOM 698 O O . HIS A 1 89 ? -12.013 -3.759 -4.406 1.00 97.75 89 HIS A O 1
ATOM 704 N N . GLU A 1 90 ? -12.665 -2.710 -6.281 1.00 96.88 90 GLU A N 1
ATOM 705 C CA . GLU A 1 90 ? -13.932 -3.448 -6.456 1.00 96.88 90 GLU A CA 1
ATOM 706 C C . GLU A 1 90 ? -13.724 -4.972 -6.564 1.00 96.88 90 GLU A C 1
ATOM 708 O O . GLU A 1 90 ? -14.581 -5.751 -6.151 1.00 96.88 90 GLU A O 1
ATOM 713 N N . ASN A 1 91 ? -12.565 -5.404 -7.071 1.00 96.62 91 ASN A N 1
ATOM 714 C CA . ASN A 1 91 ? -12.183 -6.814 -7.187 1.00 96.62 91 ASN A CA 1
ATOM 715 C C . ASN A 1 91 ? -11.650 -7.432 -5.871 1.00 96.62 91 ASN A C 1
ATOM 717 O O . ASN A 1 91 ? -11.304 -8.613 -5.845 1.00 96.62 91 ASN A O 1
ATOM 721 N N . GLY A 1 92 ? -11.580 -6.655 -4.784 1.00 96.75 92 GLY A N 1
ATOM 722 C CA . GLY A 1 92 ? -11.123 -7.094 -3.464 1.00 96.75 92 GLY A CA 1
ATOM 723 C C . GLY A 1 92 ? -9.606 -7.063 -3.250 1.00 96.75 92 GLY A C 1
ATOM 724 O O . GLY A 1 92 ? -9.157 -7.334 -2.135 1.00 96.75 92 GLY A O 1
ATOM 725 N N . LEU A 1 93 ? -8.811 -6.718 -4.266 1.00 98.44 93 LEU A N 1
ATOM 726 C CA . LEU A 1 93 ? -7.378 -6.479 -4.101 1.00 98.44 93 LEU A CA 1
ATOM 727 C C . LEU A 1 93 ? -7.129 -5.114 -3.463 1.00 98.44 93 LEU A C 1
ATOM 729 O O . LEU A 1 93 ? -7.882 -4.160 -3.663 1.00 98.44 93 LEU A O 1
ATOM 733 N N . LEU A 1 94 ? -6.030 -5.009 -2.724 1.00 98.56 94 LEU A N 1
ATOM 734 C CA . LEU A 1 94 ? -5.519 -3.744 -2.221 1.00 98.56 94 LEU A CA 1
ATOM 735 C C . LEU A 1 94 ? -4.325 -3.314 -3.062 1.00 98.56 94 LEU A C 1
ATOM 737 O O . LEU A 1 94 ? -3.512 -4.158 -3.413 1.00 98.56 94 LEU A O 1
ATOM 741 N N . THR A 1 95 ? -4.151 -2.028 -3.337 1.00 98.56 95 THR A N 1
ATOM 742 C CA . THR A 1 95 ? -2.927 -1.521 -3.977 1.00 98.56 95 THR A CA 1
ATOM 743 C C . THR A 1 95 ? -2.223 -0.511 -3.104 1.00 98.56 95 THR A C 1
ATOM 745 O O . THR A 1 95 ? -2.873 0.121 -2.286 1.00 98.56 95 THR A O 1
ATOM 748 N N . TYR A 1 96 ? -0.918 -0.343 -3.300 1.00 98.38 96 TYR A N 1
ATOM 749 C CA . TYR A 1 96 ? -0.157 0.832 -2.874 1.00 98.38 96 TYR A CA 1
ATOM 750 C C . TYR A 1 96 ? 0.929 1.141 -3.907 1.00 98.38 96 TYR A C 1
ATOM 752 O O . TYR A 1 96 ? 1.456 0.223 -4.541 1.00 98.38 96 TYR A O 1
ATOM 760 N N . PHE A 1 97 ? 1.283 2.413 -4.063 1.00 98.12 97 PHE A N 1
ATOM 761 C CA . PHE A 1 97 ? 2.444 2.832 -4.841 1.00 98.12 97 PHE A CA 1
ATOM 762 C C . PHE A 1 97 ? 3.698 2.832 -3.968 1.00 98.12 97 PHE A C 1
ATOM 764 O O . PHE A 1 97 ? 3.655 3.273 -2.821 1.00 98.12 97 PHE A O 1
ATOM 771 N N . ASP A 1 98 ? 4.819 2.366 -4.510 1.00 96.75 98 ASP A N 1
ATOM 772 C CA . ASP A 1 98 ? 6.137 2.411 -3.878 1.00 96.75 98 ASP A CA 1
ATOM 773 C C . ASP A 1 98 ? 7.097 3.297 -4.683 1.00 96.75 98 ASP A C 1
ATOM 775 O O . ASP A 1 98 ? 7.447 2.982 -5.825 1.00 96.75 98 ASP A O 1
ATOM 779 N N . TYR A 1 99 ? 7.595 4.370 -4.064 1.00 95.19 99 TYR A N 1
ATOM 780 C CA . TYR A 1 99 ? 8.507 5.314 -4.714 1.00 95.19 99 TYR A CA 1
ATOM 781 C C . TYR A 1 99 ? 9.881 4.718 -5.037 1.00 95.19 99 TYR A C 1
ATOM 783 O O . TYR A 1 99 ? 10.531 5.181 -5.975 1.00 95.19 99 TYR A O 1
ATOM 791 N N . ALA A 1 100 ? 10.343 3.701 -4.298 1.00 94.25 100 ALA A N 1
ATOM 792 C CA . ALA A 1 100 ? 11.655 3.105 -4.552 1.00 94.25 100 ALA A CA 1
ATOM 793 C C . ALA A 1 100 ? 11.671 2.302 -5.861 1.00 94.25 100 ALA A C 1
ATOM 795 O O . ALA A 1 100 ? 12.603 2.424 -6.658 1.00 94.25 100 ALA A O 1
ATOM 796 N N . SER A 1 101 ? 10.631 1.502 -6.105 1.00 95.69 101 SER A N 1
ATOM 797 C CA . SER A 1 101 ? 10.491 0.720 -7.337 1.00 95.69 101 SER A CA 1
ATOM 798 C C . SER A 1 101 ? 9.743 1.446 -8.460 1.00 95.69 101 SER A C 1
ATOM 800 O O . SER A 1 101 ? 9.887 1.049 -9.618 1.00 95.69 101 SER A O 1
ATOM 802 N N . ARG A 1 102 ? 9.002 2.521 -8.149 1.00 96.44 102 ARG A N 1
ATOM 803 C CA . ARG A 1 102 ? 8.112 3.267 -9.064 1.00 96.44 102 ARG A CA 1
ATOM 804 C C . ARG A 1 102 ? 7.015 2.384 -9.667 1.00 96.44 102 ARG A C 1
ATOM 806 O O . ARG A 1 102 ? 6.766 2.404 -10.879 1.00 96.44 102 ARG A O 1
ATOM 813 N N . LYS A 1 103 ? 6.394 1.572 -8.809 1.00 97.94 103 LYS A N 1
ATOM 814 C CA . LYS A 1 103 ? 5.349 0.604 -9.162 1.00 97.94 103 LYS A CA 1
ATOM 815 C C . LYS A 1 103 ? 4.183 0.676 -8.189 1.00 97.94 103 LYS A C 1
ATOM 817 O O . LYS A 1 103 ? 4.380 0.949 -7.006 1.00 97.94 103 LYS A O 1
ATOM 822 N N . PHE A 1 104 ? 3.005 0.306 -8.674 1.00 98.56 104 PHE A N 1
ATOM 823 C CA . PHE A 1 104 ? 1.929 -0.160 -7.810 1.00 98.56 104 PHE A CA 1
ATOM 824 C C . PHE A 1 104 ? 2.138 -1.638 -7.495 1.00 98.56 104 PHE A C 1
ATOM 826 O O . PHE A 1 104 ? 2.445 -2.421 -8.391 1.00 98.56 104 PHE A O 1
ATOM 833 N N . PHE A 1 105 ? 1.943 -2.035 -6.245 1.00 98.50 105 PHE A N 1
ATOM 834 C CA . PHE A 1 105 ? 1.868 -3.435 -5.834 1.00 98.50 105 PHE A CA 1
ATOM 835 C C . PHE A 1 105 ? 0.434 -3.767 -5.451 1.00 98.50 105 PHE A C 1
ATOM 837 O O . PHE A 1 105 ? -0.163 -3.017 -4.680 1.00 98.50 105 PHE A O 1
ATOM 844 N N . ALA A 1 106 ? -0.098 -4.884 -5.948 1.00 98.69 106 ALA A N 1
ATOM 845 C CA . ALA A 1 106 ? -1.372 -5.425 -5.487 1.00 98.69 106 ALA A CA 1
ATOM 846 C C . ALA A 1 106 ? -1.158 -6.466 -4.391 1.00 98.69 106 ALA A C 1
ATOM 848 O O . ALA A 1 106 ? -0.259 -7.305 -4.477 1.00 98.69 106 ALA A O 1
ATOM 849 N N . MET A 1 107 ? -2.015 -6.424 -3.379 1.00 98.69 107 MET A N 1
ATOM 850 C CA . MET A 1 107 ? -2.086 -7.369 -2.280 1.00 98.69 107 MET A CA 1
ATOM 851 C C . MET A 1 107 ? -3.455 -8.044 -2.242 1.00 98.69 107 MET A C 1
ATOM 853 O O . MET A 1 107 ? -4.472 -7.417 -2.542 1.00 98.69 107 MET A O 1
ATOM 857 N N . ASP A 1 108 ? -3.480 -9.310 -1.840 1.00 98.38 108 ASP A N 1
ATOM 858 C CA . ASP A 1 108 ? -4.721 -10.017 -1.529 1.00 98.38 108 ASP A CA 1
ATOM 859 C C . ASP A 1 108 ? -5.229 -9.694 -0.107 1.00 98.38 108 ASP A C 1
ATOM 861 O O . ASP A 1 108 ? -4.619 -8.929 0.647 1.00 98.38 108 ASP A O 1
ATOM 865 N N . SER A 1 109 ? -6.350 -10.307 0.286 1.00 96.38 109 SER A N 1
ATOM 866 C CA . SER A 1 109 ? -6.946 -10.141 1.625 1.00 96.38 109 SER A CA 1
ATOM 867 C C . SER A 1 109 ? -6.070 -10.639 2.787 1.00 96.38 109 SER A C 1
ATOM 869 O O . SER A 1 109 ? -6.335 -10.301 3.939 1.00 96.38 109 SER A O 1
ATOM 871 N N . THR A 1 110 ? -5.015 -11.413 2.505 1.00 97.56 110 THR A N 1
ATOM 872 C CA . THR A 1 110 ? -4.009 -11.837 3.493 1.00 97.56 110 THR A CA 1
ATOM 873 C C . THR A 1 110 ? -2.859 -10.835 3.619 1.00 97.56 110 THR A C 1
ATOM 875 O O . THR A 1 110 ? -1.923 -11.058 4.386 1.00 97.56 110 THR A O 1
ATOM 878 N N . PHE A 1 111 ? -2.932 -9.717 2.888 1.00 97.31 111 PHE A N 1
ATOM 879 C CA . PHE A 1 111 ? -1.904 -8.680 2.782 1.00 97.31 111 PHE A CA 1
ATOM 880 C C . PHE A 1 111 ? -0.590 -9.166 2.153 1.00 97.31 111 PHE A C 1
ATOM 882 O O . PHE A 1 111 ? 0.473 -8.563 2.349 1.00 97.31 111 PHE A O 1
ATOM 889 N N . THR A 1 112 ? -0.664 -10.246 1.375 1.00 97.81 112 THR A N 1
ATOM 890 C CA . THR A 1 112 ? 0.457 -10.769 0.593 1.00 97.81 112 THR A CA 1
ATOM 891 C C . THR A 1 112 ? 0.477 -10.081 -0.762 1.00 97.81 112 THR A C 1
ATOM 893 O O . THR A 1 112 ? -0.563 -9.948 -1.396 1.00 97.81 112 THR A O 1
ATOM 896 N N . VAL A 1 113 ? 1.653 -9.637 -1.217 1.00 98.31 113 VAL A N 1
ATOM 897 C CA . VAL A 1 113 ? 1.810 -9.064 -2.564 1.00 98.31 113 VAL A CA 1
ATOM 898 C C . VAL A 1 113 ? 1.635 -10.172 -3.603 1.00 98.31 113 VAL A C 1
ATOM 900 O O . VAL A 1 113 ? 2.360 -11.164 -3.559 1.00 98.31 113 VAL A O 1
ATOM 903 N N . VAL A 1 114 ? 0.699 -9.985 -4.532 1.00 98.62 114 VAL A N 1
ATOM 904 C CA . VAL A 1 114 ? 0.336 -10.967 -5.569 1.00 98.62 114 VAL A CA 1
ATOM 905 C C . VAL A 1 114 ? 0.602 -10.478 -6.992 1.00 98.62 114 VAL A C 1
ATOM 907 O O . VAL A 1 114 ? 0.723 -11.305 -7.891 1.00 98.62 114 VAL A O 1
ATOM 910 N N . ASP A 1 115 ? 0.735 -9.165 -7.205 1.00 98.50 115 ASP A N 1
ATOM 911 C CA . ASP A 1 115 ? 1.043 -8.588 -8.518 1.00 98.50 115 ASP A CA 1
ATOM 912 C C . ASP A 1 115 ? 1.721 -7.209 -8.393 1.00 98.50 115 ASP A C 1
ATOM 914 O O . ASP A 1 115 ? 1.802 -6.628 -7.303 1.00 98.50 115 ASP A O 1
ATOM 918 N N . SER A 1 116 ? 2.211 -6.663 -9.50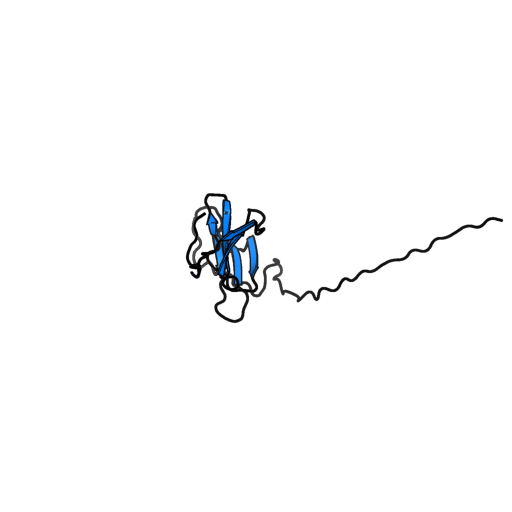8 1.00 98.19 116 SER A N 1
ATOM 919 C CA . SER A 1 116 ? 2.701 -5.288 -9.599 1.00 98.19 116 SER A CA 1
ATOM 920 C C . SER A 1 116 ? 2.477 -4.668 -10.979 1.00 98.19 116 SER A C 1
ATOM 922 O O . SER A 1 116 ? 2.662 -5.319 -12.004 1.00 98.19 116 SER A O 1
ATOM 924 N N . PHE A 1 117 ? 2.172 -3.371 -11.005 1.00 98.12 117 PHE A N 1
ATOM 925 C CA . PHE A 1 117 ? 1.848 -2.613 -12.212 1.00 98.12 117 PHE A CA 1
ATOM 926 C C . PHE A 1 117 ? 2.780 -1.412 -12.367 1.00 98.12 117 PHE A C 1
ATOM 928 O O . PHE A 1 117 ? 3.065 -0.693 -11.406 1.00 98.12 117 PHE A O 1
ATOM 935 N N . TRP A 1 118 ? 3.264 -1.192 -13.587 1.00 97.81 118 TRP A N 1
ATOM 936 C CA . TRP A 1 118 ? 4.064 -0.026 -13.950 1.00 97.81 118 TRP A CA 1
ATOM 937 C C . TRP A 1 118 ? 3.967 0.235 -15.450 1.00 97.81 118 TRP A C 1
ATOM 939 O O . TRP A 1 118 ? 3.729 -0.682 -16.241 1.00 97.81 118 TRP A O 1
ATOM 949 N N . VAL A 1 119 ? 4.171 1.486 -15.851 1.00 96.38 119 VAL A N 1
ATOM 950 C CA . VAL A 1 119 ? 4.216 1.842 -17.274 1.00 96.38 119 VAL A CA 1
ATOM 951 C C . VAL A 1 119 ? 5.544 1.401 -17.897 1.00 96.38 119 VAL A C 1
ATOM 953 O O . VAL A 1 119 ? 6.586 1.382 -17.243 1.00 96.38 119 VAL A O 1
ATOM 956 N N . GLN A 1 120 ? 5.520 1.034 -19.176 1.00 94.19 120 GLN A N 1
ATOM 957 C CA . GLN A 1 120 ? 6.705 0.600 -19.925 1.00 94.19 120 GLN A CA 1
ATOM 958 C C . GLN A 1 120 ? 7.107 1.638 -20.985 1.00 94.19 120 GLN A C 1
ATOM 960 O O . GLN A 1 120 ? 6.567 2.737 -21.017 1.00 94.19 120 GLN A O 1
ATOM 965 N N . ASN A 1 121 ? 8.063 1.303 -21.860 1.00 96.25 121 ASN A N 1
ATOM 966 C CA . ASN A 1 121 ? 8.480 2.132 -23.003 1.00 96.25 121 ASN A CA 1
ATOM 967 C C . ASN A 1 121 ? 9.061 3.510 -22.632 1.00 96.25 121 ASN A C 1
ATOM 969 O O . ASN A 1 121 ? 8.881 4.482 -23.359 1.00 96.25 121 ASN A O 1
ATOM 973 N N . GLY A 1 122 ? 9.785 3.590 -21.512 1.00 94.19 122 GLY A N 1
ATOM 974 C CA . GLY A 1 122 ? 10.512 4.798 -21.100 1.00 94.19 122 GLY A CA 1
ATOM 975 C C . GLY A 1 122 ? 9.679 5.835 -20.344 1.00 94.19 122 GLY A C 1
ATOM 976 O O . GLY A 1 122 ? 10.223 6.861 -19.942 1.00 94.19 122 GLY A O 1
ATOM 977 N N . PHE A 1 123 ? 8.393 5.570 -20.111 1.00 95.00 123 PHE A N 1
ATOM 978 C CA . PHE A 1 123 ? 7.548 6.406 -19.262 1.00 95.00 123 PHE A CA 1
ATOM 979 C C . PHE A 1 123 ? 7.772 6.106 -17.772 1.00 95.00 123 PHE A C 1
ATOM 981 O O . PHE A 1 123 ? 8.288 5.049 -17.402 1.00 95.00 123 PHE A O 1
ATOM 988 N N . VAL A 1 124 ? 7.381 7.050 -16.915 1.00 94.50 124 VAL A N 1
ATOM 989 C CA . VAL A 1 124 ? 7.379 6.895 -15.454 1.00 94.50 124 VAL A CA 1
ATOM 990 C C . VAL A 1 124 ? 5.939 6.718 -14.995 1.00 94.50 124 VAL A C 1
ATOM 992 O O . VAL A 1 124 ? 5.055 7.428 -15.467 1.00 94.50 124 VAL A O 1
ATOM 995 N N . THR A 1 125 ? 5.709 5.744 -14.117 1.00 96.81 125 THR A N 1
ATOM 996 C CA . THR A 1 125 ? 4.383 5.478 -13.554 1.00 96.81 125 THR A CA 1
ATOM 997 C C . THR A 1 125 ? 3.976 6.665 -12.690 1.00 96.81 125 THR A C 1
ATOM 999 O O . THR A 1 125 ? 4.743 7.041 -11.806 1.00 96.81 125 THR A O 1
ATOM 1002 N N . ASP A 1 126 ? 2.800 7.233 -12.952 1.00 95.56 126 ASP A N 1
ATOM 1003 C CA . ASP A 1 126 ? 2.193 8.238 -12.077 1.00 95.56 126 ASP A CA 1
ATOM 1004 C C . ASP A 1 126 ? 1.757 7.582 -10.759 1.00 95.56 126 ASP A C 1
ATOM 1006 O O . ASP A 1 126 ? 1.221 6.475 -10.760 1.00 95.56 126 ASP A O 1
ATOM 1010 N N . GLU A 1 127 ? 2.033 8.233 -9.636 1.00 94.75 127 GLU A N 1
ATOM 1011 C CA . GLU A 1 127 ? 1.805 7.692 -8.295 1.00 94.75 127 GLU A CA 1
ATOM 1012 C C . GLU A 1 127 ? 0.408 7.955 -7.716 1.00 94.75 127 GLU A C 1
ATOM 1014 O O . GLU A 1 127 ? 0.123 7.492 -6.607 1.00 94.75 127 GLU A O 1
ATOM 1019 N N . HIS A 1 128 ? -0.410 8.785 -8.372 1.00 94.19 128 HIS A N 1
ATOM 1020 C CA . HIS A 1 128 ? -1.558 9.420 -7.725 1.00 94.19 128 HIS A CA 1
ATOM 1021 C C . HIS A 1 128 ? -2.784 8.519 -7.701 1.00 94.19 128 HIS A C 1
ATOM 1023 O O . HIS A 1 128 ? -3.589 8.631 -6.778 1.00 94.19 128 HIS A O 1
ATOM 1029 N N . ASP A 1 129 ? -2.939 7.657 -8.705 1.00 94.75 129 ASP A N 1
ATOM 1030 C CA . ASP A 1 129 ? -4.062 6.733 -8.783 1.00 94.75 129 ASP A CA 1
ATOM 1031 C C . ASP A 1 129 ? -3.772 5.570 -9.741 1.00 94.75 129 ASP A C 1
ATOM 1033 O O . ASP A 1 129 ? -3.233 5.740 -10.836 1.00 94.75 129 ASP A O 1
ATOM 1037 N N . ILE A 1 130 ? -4.208 4.378 -9.351 1.00 96.31 130 ILE A N 1
ATOM 1038 C CA . ILE A 1 130 ? -4.469 3.254 -10.256 1.00 96.31 130 ILE A CA 1
ATOM 1039 C C . ILE A 1 130 ? -5.908 2.767 -10.058 1.00 96.31 130 ILE A C 1
ATOM 1041 O O . ILE A 1 130 ? -6.418 2.833 -8.941 1.00 96.31 130 ILE A O 1
ATOM 1045 N N . LYS A 1 131 ? -6.543 2.228 -11.106 1.00 95.38 131 LYS A N 1
ATOM 1046 C CA . LYS A 1 131 ? -7.785 1.442 -11.020 1.00 95.38 131 LYS A CA 1
ATOM 1047 C C . LYS A 1 131 ? -7.563 0.078 -11.674 1.00 95.38 131 LYS A C 1
ATOM 1049 O O . LYS A 1 131 ? -7.054 0.031 -12.795 1.00 95.38 131 LYS A O 1
ATOM 1054 N N . ILE A 1 132 ? -7.937 -0.998 -10.981 1.00 93.75 132 ILE A N 1
ATOM 1055 C CA . ILE A 1 132 ? -7.803 -2.396 -11.434 1.00 93.75 132 ILE A CA 1
ATOM 1056 C C . ILE A 1 132 ? -9.088 -3.197 -11.228 1.00 93.75 132 ILE A C 1
ATOM 1058 O O . ILE A 1 132 ? -9.972 -2.721 -10.482 1.00 93.75 132 ILE A O 1
#

pLDDT: mean 83.47, std 20.81, range [33.16, 98.69]

Secondary structure (DSSP, 8-state):
------------------------B-TTS-BTTSPPPP-S----PPSS-EEEEE--SSSS-EEEEEE-TTS-EEEEEEESS-EEEEEE-TTS-EEEEETTTTEEEEE-TTS-EEEEE---TT----SS----

Foldseek 3Di:
DDDDDDDDDDDDDPPDDDPPPPQDADPVRHRPPPDFDDDPDQDDDDFDWDWFWQFDPDQDWIKTFIAGSVRHTPDIDTHNFGKGDFDAAPVQWTWIAGPVVLWIFIAHPVRDTDDIDFDDDPDGRDHHDDHD

Sequence (132 aa):
MRLSFIHILIVFSNILSGQDRVHRSTPDGIPADLPLPTITTLKSTAEGYIFAAVPYWGTGNSYLVIYDNHGKPVYFKKTPSTCTDFKVHENGL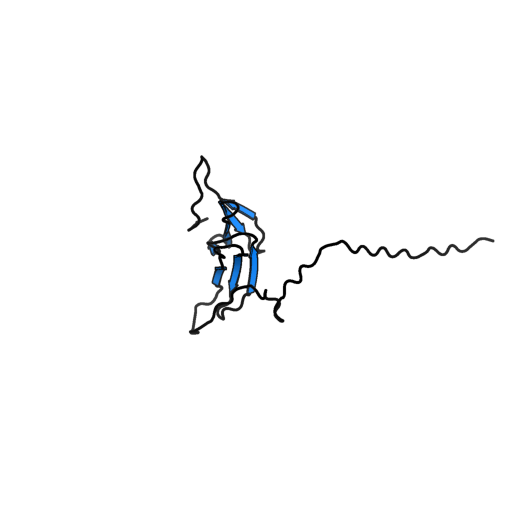LTYFDYASRKFFAMDSTFTVVDSFWVQNGFVTDEHDIKI

Radius of gyration: 22.58 Å; chains: 1; bounding box: 50×76×53 Å